Protein AF-A0A9D2DFZ5-F1 (afdb_monomer)

Mean predicted aligned error: 8.71 Å

pLDDT: mean 90.97, std 8.71, range [46.56, 98.25]

Foldseek 3Di:
DDDDPDDPVVVVVVVVCVVVDADADPVSDDAPCRPPAADPPPRAHWDWDDDPPDDLQRTWTFGPQPPVVPGPDDGPIGGSVVVVVVVVCVVVVVVVCCVVPVVVVVVVVVVVVVVVVVVVVVVVVVVVVVVVVVDDDPDD

Secondary structure (DSSP, 8-state):
-PPPSS-HHHHHHHHHHHHT-PPPPTTS---TTTTT-B-TTT-PBEEEE--TTS-GGG-EEEETT--TTSSSS----EETHHHHHHHHHHHHHHHHHHHH-HHHHHHHHHHHHHHHHHHHHHHHHHHHHHHHHHS-----

Radius of gyration: 23.92 Å; Cα contacts (8 Å, |Δi|>4): 110; chains: 1; bounding box: 51×38×72 Å

Solvent-accessible surface area (backbone atoms only — not comparable to full-atom values): 8380 Å² total; per-residue (Å²): 135,84,83,74,95,63,56,68,68,60,50,54,51,50,54,55,52,59,77,67,61,71,79,58,41,99,70,67,54,76,63,97,55,65,92,72,47,59,32,89,90,76,67,41,51,40,41,80,49,69,48,95,90,49,53,78,80,63,20,27,31,28,25,64,47,31,53,85,85,76,34,92,40,66,64,63,73,43,48,50,53,51,62,51,49,53,53,47,51,54,53,52,52,51,53,50,46,43,71,78,36,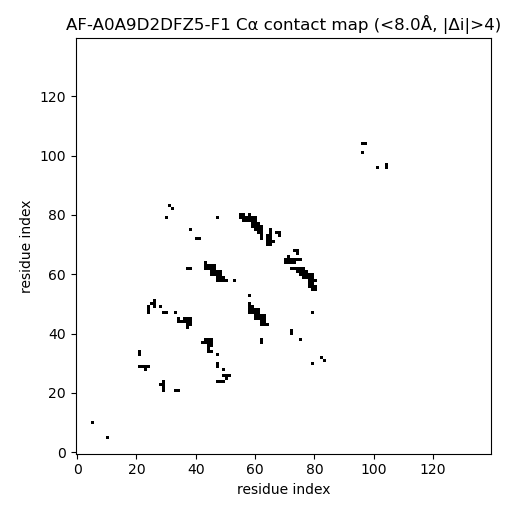46,70,61,47,52,51,53,50,49,53,52,50,50,54,49,52,52,54,51,50,54,52,49,51,53,50,50,54,51,53,62,71,69,53,78,79,80,83,126

Sequence (140 aa):
MQEPIISEEQWLRVQELRKHRRRPTATGRTSLFSGLVYCPDCGAKLHFCAAKSLKRNQEFWRCSNYKDGRGTCQIHYIRDVVPEKIVFEAISGLSEFVKCHETVFLYMLAEKTNAMRQKEHKRLEQTVEQAQRELPKSTG

Structure (mmCIF, N/CA/C/O backbone):
data_AF-A0A9D2DFZ5-F1
#
_entry.id   AF-A0A9D2DFZ5-F1
#
loop_
_atom_site.group_PDB
_atom_site.id
_atom_site.type_symbol
_atom_site.label_atom_id
_atom_site.label_alt_id
_atom_site.label_comp_id
_atom_site.label_asym_id
_atom_site.label_entity_id
_atom_site.label_seq_id
_atom_site.pdbx_PDB_ins_code
_atom_site.Cartn_x
_atom_site.Cartn_y
_atom_site.Cartn_z
_atom_site.occupancy
_atom_site.B_iso_or_equ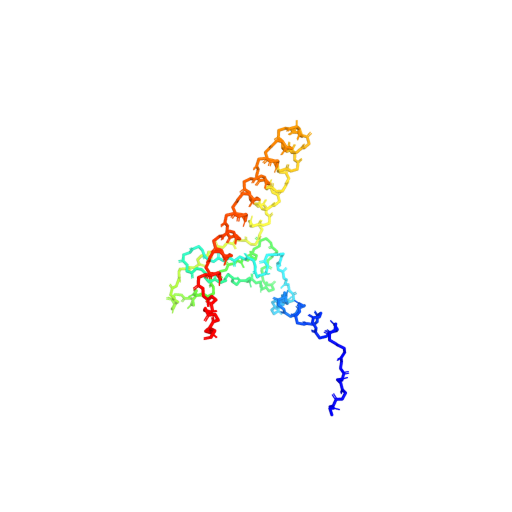iv
_atom_site.auth_seq_id
_atom_site.auth_comp_id
_atom_site.auth_asym_id
_atom_site.auth_atom_id
_atom_site.pdbx_PDB_model_num
ATOM 1 N N . MET A 1 1 ? 23.251 0.479 38.670 1.00 65.62 1 MET A N 1
ATOM 2 C CA . MET A 1 1 ? 22.400 0.597 37.466 1.00 65.62 1 MET A CA 1
ATOM 3 C C . MET A 1 1 ? 23.095 1.546 36.513 1.00 65.62 1 MET A C 1
ATOM 5 O O . MET A 1 1 ? 23.567 2.574 36.976 1.00 65.62 1 MET A O 1
ATOM 9 N N . GLN A 1 2 ? 23.244 1.165 35.245 1.00 80.69 2 GLN A N 1
ATOM 10 C CA . GLN A 1 2 ? 23.879 2.011 34.233 1.00 80.69 2 GLN A CA 1
ATOM 11 C C . GLN A 1 2 ? 22.866 3.042 33.731 1.00 80.69 2 GLN A C 1
ATOM 13 O O . GLN A 1 2 ? 21.734 2.677 33.417 1.00 80.69 2 GLN A O 1
ATOM 18 N N . GLU A 1 3 ? 23.278 4.304 33.648 1.00 86.94 3 GLU A N 1
ATOM 19 C CA . GLU A 1 3 ? 22.440 5.367 33.097 1.00 86.94 3 GLU A CA 1
ATOM 20 C C . GLU A 1 3 ? 22.292 5.191 31.572 1.00 86.94 3 GLU A C 1
ATOM 22 O O . GLU A 1 3 ? 23.290 4.912 30.891 1.00 86.94 3 GLU A O 1
ATOM 27 N N . PRO A 1 4 ? 21.064 5.268 31.024 1.00 88.31 4 PRO A N 1
ATOM 28 C CA . PRO A 1 4 ? 20.827 5.026 29.608 1.00 88.31 4 PRO A CA 1
ATOM 29 C C . PRO A 1 4 ? 21.455 6.120 28.731 1.00 88.31 4 PRO A C 1
ATOM 31 O O . PRO A 1 4 ? 21.345 7.308 29.011 1.00 88.31 4 PRO A O 1
ATOM 34 N N . ILE A 1 5 ? 22.083 5.701 27.626 1.00 94.06 5 ILE A N 1
ATOM 35 C CA . ILE A 1 5 ? 22.773 6.589 26.665 1.00 94.06 5 ILE A CA 1
ATOM 36 C C . ILE A 1 5 ? 21.779 7.474 25.886 1.00 94.06 5 ILE A C 1
ATOM 38 O O . ILE A 1 5 ? 22.128 8.555 25.419 1.00 94.06 5 ILE A O 1
ATOM 42 N N . ILE A 1 6 ? 20.544 7.003 25.720 1.00 95.25 6 ILE A N 1
ATOM 43 C CA . ILE A 1 6 ? 19.458 7.675 24.999 1.00 95.25 6 ILE A CA 1
ATOM 44 C C . ILE A 1 6 ? 18.175 7.575 25.818 1.00 95.25 6 ILE A C 1
ATOM 46 O O . ILE A 1 6 ? 17.983 6.592 26.536 1.00 95.25 6 ILE A O 1
ATOM 50 N N . SER A 1 7 ? 17.282 8.558 25.693 1.00 95.12 7 SER A N 1
ATOM 51 C CA . SER A 1 7 ? 15.997 8.492 26.390 1.00 95.12 7 SER A CA 1
ATOM 52 C C . SER A 1 7 ? 15.114 7.374 25.828 1.00 95.12 7 SER A C 1
ATOM 54 O O . SER A 1 7 ? 15.193 7.018 24.646 1.00 95.12 7 SER A O 1
ATOM 56 N N . GLU A 1 8 ? 14.237 6.830 26.672 1.00 94.00 8 GLU A N 1
ATOM 57 C CA . GLU A 1 8 ? 13.262 5.818 26.254 1.00 94.00 8 GLU A CA 1
ATOM 58 C C . GLU A 1 8 ? 12.355 6.341 25.131 1.00 94.00 8 GLU A C 1
ATOM 60 O O . GLU A 1 8 ? 12.115 5.644 24.147 1.00 94.00 8 GLU A O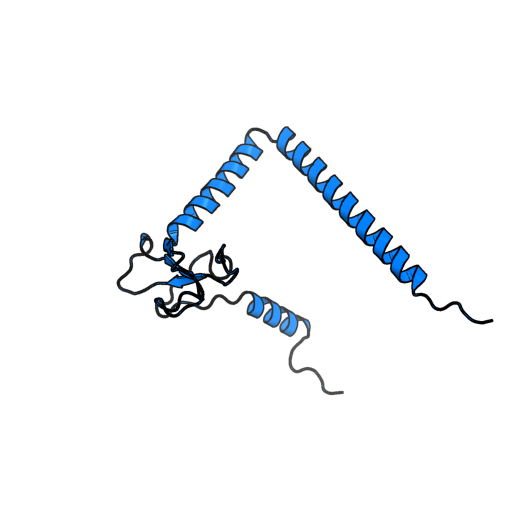 1
ATOM 65 N N . GLU A 1 9 ? 11.933 7.604 25.210 1.00 95.69 9 GLU A N 1
ATOM 66 C CA . GLU A 1 9 ? 11.141 8.261 24.168 1.00 95.69 9 GLU A CA 1
ATOM 67 C C . GLU A 1 9 ? 11.871 8.280 22.815 1.00 95.69 9 GLU A C 1
ATOM 69 O O . GLU A 1 9 ? 11.303 7.890 21.789 1.00 95.69 9 GLU A O 1
ATOM 74 N N . GLN A 1 10 ? 13.150 8.679 22.797 1.00 96.25 10 GLN A N 1
ATOM 75 C CA . GLN A 1 10 ? 13.961 8.682 21.577 1.00 96.25 10 GLN A CA 1
ATOM 76 C C . GLN A 1 10 ? 14.133 7.267 21.020 1.00 96.25 10 GLN A C 1
ATOM 78 O O . GLN A 1 10 ? 14.022 7.062 19.807 1.00 96.25 10 GLN A O 1
ATOM 83 N N . TRP A 1 11 ? 14.367 6.282 21.889 1.00 94.50 11 TRP A N 1
ATOM 84 C CA . TRP A 1 11 ? 14.465 4.882 21.494 1.00 94.50 11 TRP A CA 1
ATOM 85 C C . TRP A 1 11 ? 13.176 4.395 20.833 1.00 94.50 11 TRP A C 1
ATOM 87 O O . TRP A 1 11 ? 13.214 3.920 19.695 1.00 94.50 11 TRP A O 1
ATOM 97 N N . LEU A 1 12 ? 12.031 4.571 21.497 1.00 95.94 12 LEU A N 1
ATOM 98 C CA . LEU A 1 12 ? 10.721 4.171 20.985 1.00 95.94 12 LEU A CA 1
ATOM 99 C C . LEU A 1 12 ? 10.403 4.868 19.660 1.00 95.94 12 LEU A C 1
ATOM 101 O O . LEU A 1 12 ? 9.951 4.218 18.713 1.00 95.94 12 LEU A O 1
ATOM 105 N N . ARG A 1 13 ? 10.726 6.161 19.535 1.00 93.94 13 ARG A N 1
ATOM 106 C CA . ARG A 1 13 ? 10.545 6.906 18.285 1.00 93.94 13 ARG A CA 1
ATOM 107 C C . ARG A 1 13 ? 11.372 6.322 17.141 1.00 93.94 13 ARG A C 1
ATOM 109 O O . ARG A 1 13 ? 10.855 6.169 16.034 1.00 93.94 13 ARG A O 1
ATOM 116 N N . VAL A 1 14 ? 12.634 5.966 17.385 1.00 93.81 14 VAL A N 1
ATOM 117 C CA . VAL A 1 14 ? 13.494 5.323 16.378 1.00 93.81 14 VAL A CA 1
ATOM 118 C C . VAL A 1 14 ? 12.967 3.940 16.000 1.00 93.81 14 VAL A C 1
ATOM 120 O O . VAL A 1 14 ? 12.962 3.609 14.811 1.00 93.81 14 VAL A O 1
ATOM 123 N N . GLN A 1 15 ? 12.505 3.140 16.967 1.00 94.06 15 GLN A N 1
ATOM 124 C CA . GLN A 1 15 ? 11.899 1.837 16.677 1.00 94.06 15 GLN A CA 1
ATOM 125 C C . GLN A 1 15 ? 10.678 1.989 15.767 1.00 94.06 15 GLN A C 1
ATOM 127 O O . GLN A 1 15 ? 10.557 1.271 14.774 1.00 94.06 15 GLN A O 1
ATOM 132 N N . GLU A 1 16 ? 9.823 2.973 16.041 1.00 90.69 16 GLU A N 1
ATOM 133 C CA . GLU A 1 16 ? 8.646 3.251 15.222 1.00 90.69 16 GLU A CA 1
ATOM 134 C C . GLU A 1 16 ? 9.019 3.676 13.794 1.00 90.69 16 GLU A C 1
ATOM 136 O O . GLU A 1 16 ? 8.534 3.109 12.815 1.00 90.69 16 GLU A O 1
ATOM 141 N N . LEU A 1 17 ? 9.980 4.593 13.645 1.00 88.12 17 LEU A N 1
ATOM 142 C CA . LEU A 1 17 ? 10.482 5.004 12.329 1.00 88.12 17 LEU A CA 1
ATOM 143 C C . LEU A 1 17 ? 11.095 3.834 11.543 1.00 88.12 17 LEU A C 1
ATOM 145 O O . LEU A 1 17 ? 10.955 3.760 10.319 1.00 88.12 17 LEU A O 1
ATOM 149 N N . ARG A 1 18 ? 11.759 2.895 12.227 1.00 85.31 18 ARG A N 1
ATOM 150 C CA . ARG A 1 18 ? 12.354 1.706 11.599 1.00 85.31 18 ARG A CA 1
ATOM 151 C C . ARG A 1 18 ? 11.303 0.734 11.068 1.00 85.31 18 ARG A C 1
ATOM 153 O O . ARG A 1 18 ? 11.526 0.186 9.988 1.00 85.31 18 ARG A O 1
ATOM 160 N N . LYS A 1 19 ? 10.161 0.564 11.749 1.00 82.69 19 LYS A N 1
ATOM 161 C CA . LYS A 1 19 ? 9.046 -0.280 11.265 1.00 82.69 19 LYS A CA 1
ATOM 162 C C . LYS A 1 19 ? 8.506 0.193 9.914 1.00 82.69 19 LYS A C 1
ATOM 164 O O . LYS A 1 19 ? 8.139 -0.626 9.074 1.00 82.69 19 LYS A O 1
ATOM 169 N N . HIS A 1 20 ? 8.510 1.505 9.686 1.00 76.25 20 HIS A N 1
ATOM 170 C CA . HIS A 1 20 ? 7.964 2.130 8.479 1.00 76.25 20 HIS A CA 1
ATOM 171 C C . HIS A 1 20 ? 9.028 2.548 7.453 1.00 76.25 20 HIS A C 1
ATOM 173 O O . HIS A 1 20 ? 8.714 3.227 6.471 1.00 76.25 20 HIS A O 1
ATOM 179 N N . ARG A 1 21 ? 10.292 2.139 7.633 1.00 73.69 21 ARG A N 1
ATOM 180 C CA . ARG A 1 21 ? 11.386 2.537 6.740 1.00 73.69 21 ARG A CA 1
ATOM 181 C C . ARG A 1 21 ? 11.177 1.984 5.327 1.00 73.69 21 ARG A C 1
ATOM 183 O O . ARG A 1 21 ? 11.329 0.790 5.071 1.00 73.69 21 ARG A O 1
ATOM 190 N N . ARG A 1 22 ? 10.923 2.879 4.371 1.00 75.44 22 ARG A N 1
ATOM 191 C CA . ARG A 1 22 ? 10.873 2.554 2.938 1.00 75.44 22 ARG A CA 1
ATOM 192 C C . ARG A 1 22 ? 12.290 2.552 2.369 1.00 75.44 22 ARG A C 1
ATOM 194 O O . ARG A 1 22 ? 12.981 3.566 2.418 1.00 75.44 22 ARG A O 1
ATOM 201 N N . ARG A 1 23 ? 12.744 1.415 1.834 1.00 70.25 23 ARG A N 1
ATOM 202 C CA . ARG A 1 23 ? 14.043 1.331 1.152 1.00 70.25 23 ARG A CA 1
ATOM 203 C C . ARG A 1 23 ? 13.907 1.932 -0.256 1.00 70.25 23 ARG A C 1
ATOM 205 O O . ARG A 1 23 ? 13.084 1.424 -1.020 1.00 70.25 23 ARG A O 1
ATOM 212 N N . PRO A 1 24 ? 14.682 2.970 -0.618 1.00 75.25 24 PRO A N 1
ATOM 213 C CA . PRO A 1 24 ? 14.710 3.449 -1.992 1.00 75.25 24 PRO A CA 1
ATOM 214 C C . PRO A 1 24 ? 15.265 2.369 -2.920 1.00 75.25 24 PRO A C 1
ATOM 216 O O . PRO A 1 24 ? 16.108 1.556 -2.527 1.00 75.25 24 PRO A O 1
ATOM 219 N N . THR A 1 25 ? 14.781 2.351 -4.161 1.00 81.94 25 THR A N 1
ATOM 220 C CA . THR A 1 25 ? 15.375 1.504 -5.203 1.00 81.94 25 THR A CA 1
ATOM 221 C C . THR A 1 25 ? 16.799 1.970 -5.512 1.00 81.94 25 THR A C 1
ATOM 223 O O . THR A 1 25 ? 17.188 3.081 -5.156 1.00 81.94 25 THR A O 1
ATOM 226 N N . ALA A 1 26 ? 17.576 1.166 -6.245 1.00 81.75 26 ALA A N 1
ATOM 227 C CA . ALA A 1 26 ? 18.906 1.569 -6.720 1.00 81.75 26 ALA A CA 1
ATOM 228 C C . ALA A 1 26 ? 18.887 2.873 -7.547 1.00 81.75 26 ALA A C 1
ATOM 230 O 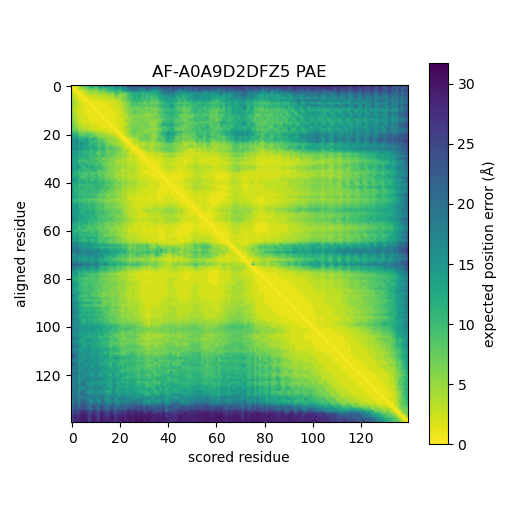O . ALA A 1 26 ? 19.904 3.541 -7.686 1.00 81.75 26 ALA A O 1
ATOM 231 N N . THR A 1 27 ? 17.722 3.253 -8.081 1.00 86.94 27 THR A N 1
ATOM 232 C CA . THR A 1 27 ? 17.529 4.514 -8.809 1.00 86.94 27 THR A CA 1
ATOM 233 C C . THR A 1 27 ? 17.142 5.698 -7.920 1.00 86.94 27 THR A C 1
ATOM 235 O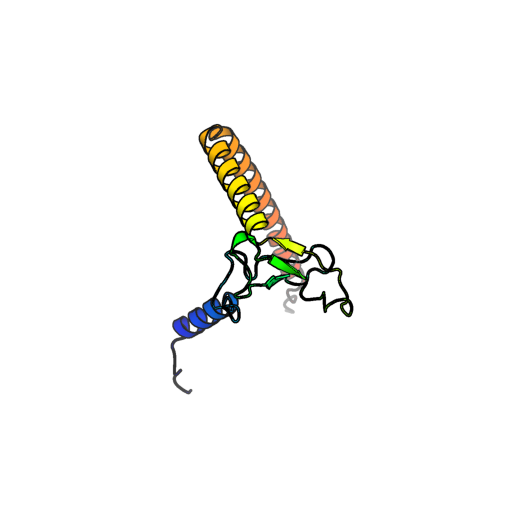 O . THR A 1 27 ? 16.840 6.762 -8.443 1.00 86.94 27 THR A O 1
ATOM 238 N N . GLY A 1 28 ? 17.080 5.522 -6.598 1.00 88.56 28 GLY A N 1
ATOM 239 C CA . GLY A 1 28 ? 16.606 6.531 -5.643 1.00 88.56 28 GLY A CA 1
ATOM 240 C C . GLY A 1 28 ? 15.081 6.680 -5.591 1.00 88.56 28 GLY A C 1
ATOM 241 O O . GLY A 1 28 ? 14.550 7.221 -4.628 1.00 88.56 28 GLY A O 1
ATOM 242 N N . ARG A 1 29 ? 14.359 6.151 -6.584 1.00 89.31 29 ARG A N 1
ATOM 243 C CA . ARG A 1 29 ? 12.898 6.245 -6.670 1.00 89.31 29 ARG A CA 1
ATOM 244 C C . ARG A 1 29 ? 12.195 5.328 -5.678 1.00 89.31 29 ARG A C 1
ATOM 246 O O . ARG A 1 29 ? 12.661 4.215 -5.400 1.00 89.31 29 ARG A O 1
ATOM 253 N N . THR A 1 30 ? 11.046 5.793 -5.205 1.00 90.00 30 THR A N 1
ATOM 254 C CA . THR A 1 30 ? 10.129 5.110 -4.290 1.00 90.00 30 THR A CA 1
ATOM 255 C C . THR A 1 30 ? 8.696 5.298 -4.773 1.00 90.00 30 THR A C 1
ATOM 257 O O . THR A 1 30 ? 8.365 6.326 -5.356 1.00 90.00 30 THR A O 1
ATOM 260 N N . SER A 1 31 ? 7.841 4.310 -4.511 1.00 91.75 31 SER A N 1
ATOM 261 C CA . SER A 1 31 ? 6.398 4.449 -4.701 1.00 91.75 31 SER A CA 1
ATOM 262 C C . SER A 1 31 ? 5.703 4.830 -3.390 1.00 91.75 31 SER A C 1
ATOM 264 O O . SER A 1 31 ? 6.171 4.490 -2.293 1.00 91.75 31 SER A O 1
ATOM 266 N N . LEU A 1 32 ? 4.547 5.491 -3.507 1.00 91.75 32 LEU A N 1
ATOM 267 C CA . LEU A 1 32 ? 3.621 5.767 -2.405 1.00 91.75 32 LEU A CA 1
ATOM 268 C C . LEU A 1 32 ? 3.166 4.484 -1.696 1.00 91.75 32 LEU A C 1
ATOM 270 O O . LEU A 1 32 ? 2.941 4.506 -0.483 1.00 91.75 32 LEU A O 1
ATOM 274 N N . PHE A 1 33 ? 3.113 3.368 -2.430 1.00 92.38 33 PHE A N 1
ATOM 275 C CA . PHE A 1 33 ? 2.623 2.077 -1.945 1.00 92.38 33 PHE A CA 1
ATOM 276 C C . PHE A 1 33 ? 3.731 1.120 -1.483 1.00 92.38 33 PHE A C 1
ATOM 278 O O . PHE A 1 33 ? 3.470 -0.044 -1.171 1.00 92.38 33 PHE A O 1
ATOM 285 N N . SER A 1 34 ? 4.980 1.589 -1.383 1.00 88.94 34 SER A N 1
ATOM 286 C CA . SER A 1 34 ? 6.091 0.793 -0.844 1.00 88.94 34 SER A CA 1
ATOM 287 C C . SER A 1 34 ? 5.785 0.251 0.550 1.00 88.94 34 SER A C 1
ATOM 289 O O . SER A 1 34 ? 5.644 1.008 1.510 1.00 88.94 34 SER A O 1
ATOM 291 N N . GLY A 1 35 ? 5.736 -1.083 0.649 1.00 85.94 35 GLY A N 1
ATOM 292 C CA . GLY A 1 35 ? 5.434 -1.819 1.879 1.00 85.94 35 GLY A CA 1
ATOM 293 C C . GLY A 1 35 ? 3.946 -2.078 2.134 1.00 85.94 35 GLY A C 1
ATOM 294 O O . GLY A 1 35 ? 3.627 -2.707 3.139 1.00 85.94 35 GLY A O 1
ATOM 295 N N . LEU A 1 36 ? 3.062 -1.624 1.241 1.00 90.75 36 LEU A N 1
ATOM 296 C CA . LEU A 1 36 ? 1.607 -1.731 1.384 1.00 90.75 36 LEU A CA 1
ATOM 297 C C . LEU A 1 36 ? 0.966 -2.702 0.385 1.00 90.75 36 LEU A C 1
ATOM 299 O O . LEU A 1 36 ? -0.167 -3.114 0.600 1.00 90.75 36 LEU A O 1
ATOM 303 N N . VAL A 1 37 ? 1.671 -3.077 -0.687 1.00 92.38 37 VAL A N 1
ATOM 304 C CA . VAL A 1 37 ? 1.137 -3.981 -1.716 1.00 92.38 37 VAL A CA 1
ATOM 305 C C . VAL A 1 37 ? 1.581 -5.421 -1.467 1.00 92.38 37 VAL A C 1
ATOM 307 O O . VAL A 1 37 ? 2.773 -5.701 -1.295 1.00 92.38 37 VAL A O 1
ATOM 310 N N . TYR A 1 38 ? 0.614 -6.336 -1.493 1.00 93.56 38 TYR A N 1
ATOM 311 C CA . TYR A 1 38 ? 0.798 -7.762 -1.239 1.00 93.56 38 TYR A CA 1
ATOM 312 C C . TYR A 1 38 ? 0.249 -8.593 -2.395 1.00 93.56 38 TYR A C 1
ATOM 314 O O . TYR A 1 38 ? -0.673 -8.188 -3.098 1.00 93.56 38 TYR A O 1
ATOM 322 N N . CYS A 1 39 ? 0.856 -9.756 -2.600 1.00 93.88 39 CYS A N 1
ATOM 323 C CA . CYS A 1 39 ? 0.411 -10.742 -3.565 1.00 93.88 39 CYS A CA 1
ATOM 324 C C . CYS A 1 39 ? -0.885 -11.400 -3.067 1.00 93.88 39 CYS A C 1
ATOM 326 O O . CYS A 1 39 ? -0.880 -11.899 -1.939 1.00 93.88 39 CYS A O 1
ATOM 328 N N . PRO A 1 40 ? -1.955 -11.441 -3.880 1.00 93.00 40 PRO A N 1
ATOM 329 C CA . PRO A 1 40 ? -3.218 -12.056 -3.474 1.00 93.00 40 PRO A CA 1
ATOM 330 C C . PRO A 1 40 ? -3.090 -13.571 -3.272 1.00 93.00 40 PRO A C 1
ATOM 332 O O . PRO A 1 40 ? -3.734 -14.121 -2.387 1.00 93.00 40 PRO A O 1
ATOM 335 N N . ASP A 1 41 ? -2.210 -14.226 -4.032 1.00 93.50 41 ASP A N 1
ATOM 336 C CA . ASP A 1 41 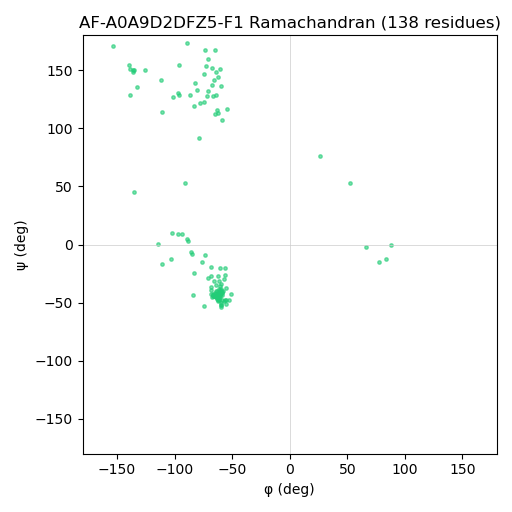? -2.117 -15.688 -4.041 1.00 93.50 41 ASP A CA 1
ATOM 337 C C . ASP A 1 41 ? -1.257 -16.243 -2.903 1.00 93.50 41 ASP A C 1
ATOM 339 O O . ASP A 1 41 ? -1.605 -17.235 -2.274 1.00 93.50 41 ASP A O 1
ATOM 343 N N . CYS A 1 42 ? -0.099 -15.626 -2.643 1.00 93.00 42 CYS A N 1
ATOM 344 C CA . CYS A 1 42 ? 0.871 -16.151 -1.672 1.00 93.00 42 CYS A CA 1
ATOM 345 C C . CYS A 1 42 ? 1.076 -15.260 -0.442 1.00 93.00 42 CYS A C 1
ATOM 347 O O . CYS A 1 42 ? 1.928 -15.566 0.390 1.00 93.00 42 CYS A O 1
ATOM 349 N N . GLY A 1 43 ? 0.379 -14.123 -0.349 1.00 93.31 43 GLY A N 1
ATOM 350 C CA . GLY A 1 43 ? 0.488 -13.179 0.770 1.00 93.31 43 GLY A CA 1
ATOM 351 C C . GLY A 1 43 ? 1.842 -12.470 0.900 1.00 93.31 43 GLY A C 1
ATOM 352 O O . GLY A 1 43 ? 2.020 -11.626 1.777 1.00 93.31 43 GLY A O 1
ATOM 353 N N . ALA A 1 44 ? 2.817 -12.776 0.042 1.00 92.44 44 ALA A N 1
ATOM 354 C CA . ALA A 1 44 ? 4.126 -12.140 0.073 1.00 92.44 44 ALA A CA 1
ATOM 355 C C . ALA A 1 44 ? 4.064 -10.690 -0.432 1.00 92.44 44 ALA A C 1
ATOM 357 O O . ALA A 1 44 ? 3.219 -10.334 -1.253 1.00 92.44 44 ALA A O 1
ATOM 358 N N . LYS A 1 45 ? 4.992 -9.843 0.022 1.00 91.44 45 LYS A N 1
ATOM 359 C CA . LYS A 1 45 ? 5.082 -8.445 -0.432 1.00 91.44 45 LYS A CA 1
ATOM 360 C C . LYS A 1 45 ? 5.382 -8.373 -1.931 1.00 91.44 45 LYS A C 1
ATOM 362 O O . LYS A 1 45 ? 6.167 -9.162 -2.456 1.00 91.44 45 LYS A O 1
ATOM 367 N N . LEU A 1 46 ? 4.820 -7.383 -2.620 1.00 92.56 46 LEU A N 1
ATOM 368 C CA . LEU A 1 46 ? 5.275 -7.058 -3.970 1.00 92.56 46 LEU A CA 1
ATOM 369 C C . LEU A 1 46 ? 6.520 -6.159 -3.906 1.00 92.56 46 LEU A C 1
ATOM 371 O O . LEU A 1 46 ? 6.609 -5.232 -3.098 1.00 92.56 46 LEU A O 1
ATOM 375 N N . HIS A 1 47 ? 7.493 -6.423 -4.773 1.00 91.31 47 HIS A N 1
ATOM 376 C CA . HIS A 1 47 ? 8.657 -5.571 -4.977 1.00 91.31 47 HIS A CA 1
ATOM 377 C C . HIS A 1 47 ? 8.360 -4.489 -6.007 1.00 91.31 47 HIS A C 1
ATOM 379 O O . HIS A 1 47 ? 7.938 -4.792 -7.121 1.00 91.31 47 HIS A O 1
ATOM 385 N N . PHE A 1 48 ? 8.652 -3.241 -5.641 1.00 93.56 48 PHE A N 1
ATOM 386 C CA . PHE A 1 48 ? 8.654 -2.115 -6.564 1.00 93.56 48 PHE A CA 1
ATOM 387 C C . PHE A 1 48 ? 9.892 -2.174 -7.465 1.00 93.56 48 PHE A C 1
ATOM 389 O O . PHE A 1 48 ? 11.029 -2.184 -6.982 1.00 93.56 48 PHE A O 1
ATOM 396 N N . CYS A 1 49 ? 9.672 -2.200 -8.773 1.00 92.25 49 CYS A N 1
ATOM 397 C CA . CYS A 1 49 ? 10.701 -2.277 -9.795 1.00 92.25 49 CYS A CA 1
ATOM 398 C C . CYS A 1 49 ? 10.772 -0.959 -10.571 1.00 92.25 49 CYS A C 1
ATOM 400 O O . CYS A 1 49 ? 9.868 -0.607 -11.330 1.00 92.25 49 CYS A O 1
ATOM 402 N N . ALA A 1 50 ? 11.899 -0.267 -10.410 1.00 93.38 50 ALA A N 1
ATOM 403 C CA . ALA A 1 50 ? 12.238 0.948 -11.134 1.00 93.38 50 ALA A CA 1
ATOM 404 C C . ALA A 1 50 ? 13.673 0.844 -11.673 1.00 93.38 50 ALA A C 1
ATOM 406 O O . ALA A 1 50 ? 14.586 0.428 -10.960 1.00 93.38 50 ALA A O 1
ATOM 407 N N . ALA A 1 51 ? 13.880 1.237 -12.929 1.00 92.38 51 ALA A N 1
ATOM 408 C CA . ALA A 1 51 ? 15.182 1.233 -13.606 1.00 92.38 51 ALA A CA 1
ATOM 409 C C . ALA A 1 51 ? 15.340 2.507 -14.439 1.00 92.38 51 ALA A C 1
ATOM 411 O O . ALA A 1 51 ? 14.332 3.069 -14.860 1.00 92.38 51 ALA A O 1
ATOM 412 N N . LYS A 1 52 ? 16.563 3.013 -14.651 1.00 92.12 52 LYS A N 1
ATOM 413 C CA . LYS A 1 52 ? 16.784 4.291 -15.370 1.00 92.12 52 LYS A CA 1
ATOM 414 C C . LYS A 1 52 ? 16.154 4.306 -16.776 1.00 92.12 52 LYS A C 1
ATOM 416 O O . LYS A 1 52 ? 15.788 5.365 -17.261 1.00 92.12 52 LYS A O 1
ATOM 421 N N . SER A 1 53 ? 15.991 3.132 -17.387 1.00 94.31 53 SER A N 1
ATOM 422 C CA . SER A 1 53 ? 15.312 2.919 -18.670 1.00 94.31 53 SER A CA 1
ATOM 423 C C . SER A 1 53 ? 13.778 2.974 -18.605 1.00 94.31 53 SER A C 1
ATOM 425 O O . SER A 1 53 ? 13.134 3.072 -19.644 1.00 94.31 53 SER A O 1
ATOM 427 N N . LEU A 1 54 ? 13.182 2.897 -17.412 1.00 94.31 54 LEU A N 1
ATOM 428 C CA . LEU A 1 54 ? 11.736 2.943 -17.201 1.00 94.31 54 LEU A CA 1
ATOM 429 C C . LEU A 1 54 ? 11.291 4.360 -16.842 1.00 94.31 54 LEU A C 1
ATOM 431 O O . LEU A 1 54 ? 11.789 4.951 -15.877 1.00 94.31 54 LEU A O 1
ATOM 435 N N . LYS A 1 55 ? 10.289 4.857 -17.570 1.00 93.88 55 LYS A N 1
ATOM 436 C CA . LYS A 1 55 ? 9.529 6.061 -17.209 1.00 93.88 55 LYS A CA 1
ATOM 437 C C . LYS A 1 55 ? 8.636 5.783 -15.994 1.00 93.88 55 LYS A C 1
ATOM 439 O O . LYS A 1 55 ? 8.285 4.633 -15.740 1.00 93.88 55 LYS A O 1
ATOM 444 N N . ARG A 1 56 ? 8.207 6.832 -15.279 1.00 89.12 56 ARG A N 1
ATOM 445 C CA . ARG A 1 56 ? 7.329 6.724 -14.091 1.00 89.12 56 ARG A CA 1
ATOM 446 C C . ARG A 1 56 ? 6.084 5.865 -14.354 1.00 89.12 56 ARG A C 1
ATOM 448 O O . ARG A 1 56 ? 5.757 4.992 -13.564 1.00 89.12 56 ARG A O 1
ATOM 455 N N . ASN A 1 57 ? 5.441 6.036 -15.509 1.00 93.31 57 ASN A N 1
ATOM 456 C CA . ASN A 1 57 ? 4.263 5.253 -15.901 1.00 93.31 57 ASN A CA 1
ATOM 457 C C . ASN A 1 57 ? 4.558 3.796 -16.308 1.00 93.31 57 ASN A C 1
ATOM 459 O O . ASN A 1 57 ? 3.631 3.015 -16.517 1.00 93.31 57 ASN A O 1
ATOM 463 N N . GLN A 1 58 ? 5.830 3.426 -16.449 1.00 95.62 58 GLN A N 1
ATOM 464 C CA . GLN A 1 58 ? 6.272 2.078 -16.803 1.00 95.62 58 GLN A CA 1
ATOM 465 C C . GLN A 1 58 ? 6.804 1.295 -15.601 1.00 95.62 58 GLN A C 1
ATOM 467 O O . GLN A 1 58 ? 6.978 0.082 -15.713 1.00 95.62 58 GLN A O 1
ATOM 472 N N . GLU A 1 59 ? 7.058 1.951 -14.472 1.00 95.38 59 GLU A N 1
ATOM 473 C CA . GLU A 1 59 ? 7.412 1.285 -13.221 1.00 95.38 59 GLU A CA 1
ATOM 474 C C . GLU A 1 59 ? 6.291 0.350 -12.775 1.00 95.38 59 GLU A C 1
ATOM 476 O O . GLU A 1 59 ? 5.117 0.535 -13.112 1.00 95.38 59 GLU A O 1
ATOM 481 N N . PHE A 1 60 ? 6.661 -0.705 -12.061 1.00 95.25 60 PHE A N 1
ATOM 482 C CA . PHE A 1 60 ? 5.737 -1.792 -11.782 1.00 95.25 60 PHE A CA 1
ATOM 483 C C . PHE A 1 60 ? 6.082 -2.531 -10.498 1.00 95.25 60 PHE A C 1
ATOM 485 O O . PHE A 1 60 ? 7.141 -2.357 -9.901 1.00 95.25 60 PHE A O 1
ATOM 492 N N . TRP A 1 61 ? 5.159 -3.391 -10.112 1.00 94.56 61 TRP A N 1
ATOM 493 C CA . TRP A 1 61 ? 5.217 -4.299 -8.993 1.00 94.56 61 TRP A CA 1
ATOM 494 C C . TRP A 1 61 ? 5.300 -5.724 -9.510 1.00 94.56 61 TRP A C 1
ATOM 496 O O . TRP A 1 61 ? 4.633 -6.069 -10.487 1.00 94.56 61 TRP A O 1
ATOM 506 N N . ARG A 1 62 ? 6.100 -6.547 -8.837 1.00 93.56 62 ARG A N 1
ATOM 507 C CA . ARG A 1 62 ? 6.137 -7.999 -9.047 1.00 93.56 62 ARG A CA 1
ATOM 508 C C . ARG A 1 62 ? 6.181 -8.723 -7.714 1.00 93.56 62 ARG A C 1
ATOM 510 O O . ARG A 1 62 ? 6.744 -8.196 -6.755 1.00 93.56 62 ARG A O 1
ATOM 517 N N . CYS A 1 63 ? 5.635 -9.931 -7.638 1.00 94.19 63 CYS A N 1
ATOM 518 C CA . CYS A 1 63 ? 5.697 -10.715 -6.405 1.00 94.19 63 CYS A CA 1
ATOM 519 C C . CYS A 1 63 ? 7.148 -10.982 -5.975 1.00 94.19 63 CYS A C 1
ATOM 521 O O . CYS A 1 63 ? 7.981 -11.352 -6.800 1.00 94.19 63 CYS A O 1
ATOM 523 N N . SER A 1 64 ? 7.459 -10.846 -4.681 1.00 91.06 64 SER A N 1
ATOM 524 C CA . SER A 1 64 ? 8.787 -11.195 -4.156 1.00 91.06 64 SER A CA 1
ATOM 525 C C . SER A 1 64 ? 9.139 -12.668 -4.318 1.00 91.06 64 SER A C 1
ATOM 527 O O . SER A 1 64 ? 10.311 -13.024 -4.426 1.00 91.06 64 SER A O 1
ATOM 529 N N . ASN A 1 65 ? 8.121 -13.526 -4.355 1.00 93.56 65 ASN A N 1
ATOM 530 C CA . ASN A 1 65 ? 8.293 -14.957 -4.551 1.00 93.56 65 ASN A CA 1
ATOM 531 C C . ASN A 1 65 ? 8.390 -15.340 -6.028 1.00 93.56 65 ASN A C 1
ATOM 533 O O . ASN A 1 65 ? 8.737 -16.482 -6.310 1.00 93.56 65 ASN A O 1
ATOM 537 N N . TYR A 1 66 ? 8.151 -14.415 -6.965 1.00 90.25 66 TYR A N 1
ATOM 538 C CA . TYR A 1 66 ? 8.418 -14.625 -8.384 1.00 90.25 66 TYR A CA 1
ATOM 539 C C . TYR A 1 66 ? 9.919 -14.435 -8.659 1.00 90.25 66 TYR A C 1
ATOM 541 O O . TYR A 1 66 ? 10.405 -13.329 -8.897 1.00 90.25 66 TYR A O 1
ATOM 549 N N . LYS A 1 67 ? 10.680 -15.533 -8.585 1.00 87.44 67 LYS A N 1
ATOM 550 C CA . LYS A 1 67 ? 12.131 -15.575 -8.847 1.00 87.44 67 LYS A CA 1
ATOM 551 C C . LYS A 1 67 ? 12.434 -15.894 -10.316 1.00 87.44 67 LYS A C 1
ATOM 553 O O . LYS A 1 67 ? 13.149 -16.854 -10.604 1.00 87.44 67 LYS A O 1
ATOM 558 N N . ASP A 1 68 ? 11.836 -15.123 -11.225 1.00 84.69 68 ASP A N 1
ATOM 559 C CA . ASP A 1 68 ? 11.978 -15.275 -12.683 1.00 84.69 68 ASP A CA 1
ATOM 560 C C . ASP A 1 68 ? 11.682 -16.719 -13.142 1.00 84.69 68 ASP A C 1
ATOM 562 O O . ASP A 1 68 ? 12.509 -17.391 -13.750 1.00 84.69 68 ASP A O 1
ATOM 566 N N . GLY A 1 69 ? 10.516 -17.237 -12.740 1.00 82.50 69 GLY A N 1
ATOM 567 C CA . GLY A 1 69 ? 10.067 -18.601 -13.056 1.00 82.50 69 GLY A CA 1
ATOM 568 C C . GLY A 1 69 ? 10.599 -19.707 -12.135 1.00 82.50 69 GLY A C 1
ATOM 569 O O . GLY A 1 69 ? 10.043 -20.796 -12.121 1.00 82.50 69 GLY A O 1
ATOM 570 N N . ARG A 1 70 ? 11.608 -19.436 -11.296 1.00 88.19 70 ARG A N 1
ATOM 571 C CA . ARG A 1 70 ? 12.125 -20.388 -10.280 1.00 88.19 70 ARG A CA 1
ATOM 572 C C . ARG A 1 70 ? 11.483 -20.215 -8.900 1.00 88.19 70 ARG A C 1
ATOM 574 O O . ARG A 1 70 ? 11.986 -20.700 -7.890 1.00 88.19 70 ARG A O 1
ATOM 581 N N . GLY A 1 71 ? 10.446 -19.391 -8.848 1.00 88.94 71 GLY A N 1
ATOM 582 C CA . GLY A 1 71 ? 9.756 -18.996 -7.635 1.00 88.94 71 GLY A CA 1
ATOM 583 C C . GLY A 1 71 ? 8.614 -19.929 -7.259 1.00 88.94 71 GLY A C 1
ATOM 584 O O . GLY A 1 71 ? 8.219 -20.782 -8.041 1.00 88.94 71 GLY A O 1
ATOM 585 N N . THR A 1 72 ? 8.030 -19.710 -6.083 1.00 92.88 72 THR A N 1
ATOM 586 C CA . THR A 1 72 ? 6.802 -20.400 -5.645 1.00 92.88 72 THR A CA 1
ATOM 587 C C . THR A 1 72 ? 5.528 -19.660 -6.056 1.00 92.88 72 THR A C 1
ATOM 589 O O . THR A 1 72 ? 4.433 -20.035 -5.652 1.00 92.88 72 THR A O 1
ATOM 592 N N . CYS A 1 73 ? 5.655 -18.574 -6.821 1.00 94.00 73 CYS A N 1
ATOM 593 C CA . CYS A 1 73 ? 4.538 -17.732 -7.225 1.00 94.00 73 CYS A CA 1
ATOM 594 C C . CYS A 1 73 ? 4.686 -17.282 -8.683 1.00 94.00 73 CYS A C 1
ATOM 596 O O . CYS A 1 73 ? 5.804 -17.181 -9.198 1.00 94.00 73 CYS A O 1
ATOM 598 N N . GLN A 1 74 ? 3.554 -16.978 -9.319 1.00 88.69 74 GLN A N 1
ATOM 599 C CA . GLN A 1 74 ? 3.483 -16.397 -10.659 1.00 88.69 74 GLN A CA 1
ATOM 600 C C . GLN A 1 74 ? 3.895 -14.915 -10.657 1.00 88.69 74 GLN A C 1
ATOM 602 O O . GLN A 1 74 ? 4.019 -14.286 -9.602 1.00 88.69 74 GLN A O 1
ATOM 607 N N . ILE A 1 75 ? 4.113 -14.347 -11.848 1.00 82.00 75 ILE A N 1
ATOM 608 C CA . ILE A 1 75 ? 4.720 -13.015 -12.020 1.00 82.00 75 ILE A CA 1
ATOM 609 C C . ILE A 1 75 ? 3.948 -11.852 -11.383 1.00 82.00 75 ILE A C 1
ATOM 611 O O . ILE A 1 75 ? 4.584 -10.841 -11.096 1.00 82.00 75 ILE A O 1
ATOM 615 N N . HIS A 1 76 ? 2.645 -12.0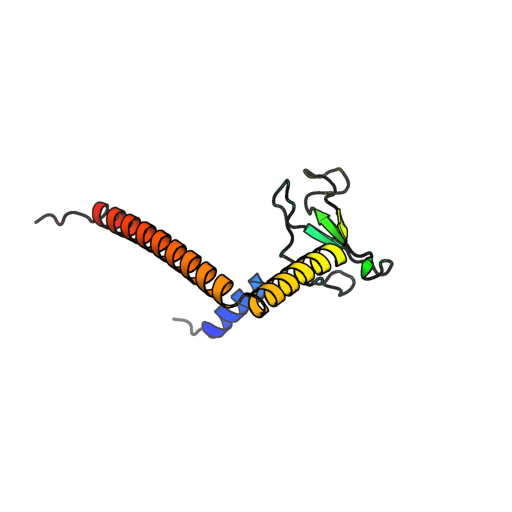00 -11.098 1.00 84.25 76 HIS A N 1
ATOM 616 C CA . HIS A 1 76 ? 1.762 -11.001 -10.462 1.00 84.25 76 HIS A CA 1
ATOM 617 C C . HIS A 1 76 ? 2.213 -9.558 -10.686 1.00 84.25 76 HIS A C 1
ATOM 619 O O . HIS A 1 76 ? 2.827 -8.924 -9.823 1.00 84.25 76 HIS A O 1
ATOM 625 N N . TYR A 1 77 ? 1.949 -9.094 -11.902 1.00 89.50 77 TYR A N 1
ATOM 626 C CA . TYR A 1 77 ? 2.492 -7.866 -12.452 1.00 89.50 77 TYR A CA 1
ATOM 627 C C . TYR A 1 77 ? 1.462 -6.739 -12.398 1.00 89.50 77 TYR A C 1
ATOM 629 O O . TYR A 1 77 ? 0.361 -6.884 -12.924 1.00 89.50 77 TYR A O 1
ATOM 637 N N . ILE A 1 78 ? 1.829 -5.597 -11.816 1.00 93.88 78 ILE A N 1
ATOM 638 C CA . ILE A 1 78 ? 0.944 -4.425 -11.724 1.00 93.88 78 ILE A CA 1
ATOM 639 C C . ILE A 1 78 ? 1.760 -3.161 -11.999 1.00 93.88 78 ILE A C 1
ATOM 641 O O . ILE A 1 78 ? 2.792 -2.956 -11.373 1.00 93.88 78 ILE A O 1
ATOM 645 N N . ARG A 1 79 ? 1.325 -2.280 -12.907 1.00 96.00 79 ARG A N 1
ATOM 646 C CA . ARG A 1 79 ? 1.976 -0.965 -13.101 1.00 96.00 79 ARG A CA 1
ATOM 647 C C . ARG A 1 79 ? 1.801 -0.099 -11.851 1.00 96.00 79 ARG A C 1
ATOM 649 O O . ARG A 1 79 ? 0.717 -0.091 -11.285 1.00 96.00 79 ARG A O 1
ATOM 656 N N . ASP A 1 80 ? 2.810 0.676 -11.457 1.00 95.75 80 ASP A N 1
ATOM 657 C CA . ASP A 1 80 ? 2.753 1.512 -10.240 1.00 95.75 80 ASP A CA 1
ATOM 658 C C . ASP A 1 80 ? 1.637 2.566 -10.285 1.00 95.75 80 ASP A C 1
ATOM 660 O O . ASP A 1 80 ? 1.010 2.863 -9.273 1.00 95.75 80 ASP A O 1
ATOM 664 N N . VAL A 1 81 ? 1.321 3.055 -11.485 1.00 96.56 81 VAL A N 1
ATOM 665 C CA . VAL A 1 81 ? 0.234 4.019 -11.711 1.00 96.56 81 VAL A CA 1
ATOM 666 C C . VAL A 1 81 ? -1.163 3.438 -11.485 1.00 96.56 81 VAL A C 1
ATOM 668 O O . VAL A 1 81 ? -2.114 4.192 -11.307 1.00 96.56 81 VAL A O 1
ATOM 671 N N . VAL A 1 82 ? -1.320 2.110 -11.505 1.00 95.94 82 VAL A N 1
ATOM 672 C CA . VAL A 1 82 ? -2.637 1.472 -11.363 1.00 95.94 82 VAL A CA 1
ATOM 673 C C . VAL A 1 82 ? -3.129 1.536 -9.912 1.00 95.94 82 VAL A C 1
ATOM 675 O O . VAL A 1 82 ? -4.218 2.068 -9.709 1.00 95.94 82 VAL A O 1
ATOM 678 N N . PRO A 1 83 ? -2.360 1.098 -8.891 1.00 94.69 83 PRO A N 1
ATOM 679 C CA . PRO A 1 83 ? -2.726 1.318 -7.493 1.00 94.69 83 PRO A CA 1
ATOM 680 C C . PRO A 1 83 ? -2.954 2.795 -7.164 1.00 94.69 83 PRO A C 1
ATOM 682 O O . PRO A 1 83 ? -3.881 3.110 -6.426 1.00 94.69 83 PRO A O 1
ATOM 685 N N . GLU A 1 84 ? -2.154 3.698 -7.742 1.00 94.81 84 GLU A N 1
ATOM 686 C CA . GLU A 1 84 ? -2.314 5.144 -7.552 1.00 94.81 84 GLU A CA 1
ATOM 687 C C . GLU A 1 84 ? -3.684 5.621 -8.024 1.00 94.81 84 GLU A C 1
ATOM 689 O O . GLU A 1 84 ? -4.419 6.240 -7.257 1.00 94.81 84 GLU A O 1
ATOM 694 N N . LYS A 1 85 ? -4.064 5.244 -9.248 1.00 96.56 85 LYS A N 1
ATOM 695 C CA . LYS A 1 85 ? -5.365 5.578 -9.822 1.00 96.56 85 LYS A CA 1
ATOM 696 C C . LYS A 1 85 ? -6.522 4.985 -9.015 1.00 96.56 85 LYS A C 1
ATOM 698 O O . LYS A 1 85 ? -7.450 5.713 -8.687 1.00 96.56 85 LYS A O 1
ATOM 703 N N . ILE A 1 86 ? -6.451 3.702 -8.656 1.00 97.00 86 ILE A N 1
ATOM 704 C CA . ILE A 1 86 ? -7.519 3.020 -7.903 1.00 97.00 86 ILE A CA 1
ATOM 705 C C . ILE A 1 86 ? -7.734 3.683 -6.539 1.00 97.00 86 ILE A C 1
ATOM 707 O O . ILE A 1 86 ? -8.866 3.950 -6.144 1.00 97.00 86 ILE A O 1
ATOM 711 N N . VAL A 1 87 ? -6.651 3.956 -5.809 1.00 97.00 87 VAL A N 1
ATOM 712 C CA . VAL A 1 87 ? -6.743 4.569 -4.478 1.00 97.00 87 VAL A CA 1
ATOM 713 C C . VAL A 1 87 ? -7.231 6.010 -4.578 1.00 97.00 87 VAL A C 1
ATOM 715 O O . VAL A 1 87 ? -8.051 6.424 -3.762 1.00 97.00 87 VAL A O 1
ATOM 718 N N . PHE A 1 88 ? -6.779 6.755 -5.587 1.00 97.44 88 PHE A N 1
ATOM 719 C CA . PHE A 1 88 ? -7.277 8.100 -5.850 1.00 97.44 88 PHE A CA 1
ATOM 720 C C . PHE A 1 88 ? -8.784 8.095 -6.130 1.00 97.44 88 PHE A C 1
ATOM 722 O O . PHE A 1 88 ? -9.524 8.792 -5.445 1.00 97.44 88 PHE A O 1
ATOM 729 N N . GLU A 1 89 ? -9.254 7.257 -7.057 1.00 98.25 89 GLU A N 1
ATOM 730 C CA . GLU A 1 89 ? -10.679 7.134 -7.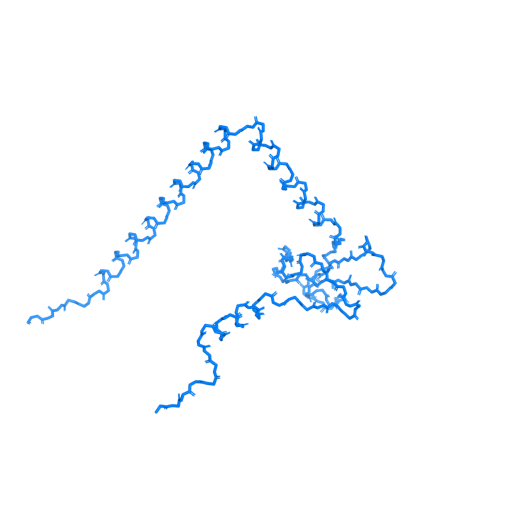391 1.00 98.25 89 GLU A CA 1
ATOM 731 C C . GLU A 1 89 ? -11.525 6.735 -6.177 1.00 98.25 89 GLU A C 1
ATOM 733 O O . GLU A 1 89 ? -12.585 7.316 -5.955 1.00 98.25 89 GLU A O 1
ATOM 738 N N . ALA A 1 90 ? -11.045 5.806 -5.347 1.00 97.81 90 ALA A N 1
ATOM 739 C CA . ALA A 1 90 ? -11.742 5.400 -4.130 1.00 97.81 90 ALA A CA 1
ATOM 740 C C . ALA A 1 90 ? -11.864 6.547 -3.111 1.00 97.81 90 ALA A C 1
ATOM 742 O O . ALA A 1 90 ? -12.937 6.762 -2.546 1.00 97.81 90 ALA A O 1
ATOM 743 N N . ILE A 1 91 ? -10.782 7.300 -2.879 1.00 97.56 91 ILE A N 1
ATOM 744 C CA . ILE A 1 91 ? -10.783 8.438 -1.947 1.00 97.56 91 ILE A CA 1
ATOM 745 C C . ILE A 1 91 ? -11.657 9.572 -2.484 1.00 97.56 91 ILE A C 1
ATOM 747 O O . ILE A 1 91 ? -12.461 10.129 -1.738 1.00 97.56 91 ILE A O 1
ATOM 751 N N . SER A 1 92 ? -11.529 9.904 -3.769 1.00 98.12 92 SER A N 1
ATOM 752 C CA . SER A 1 92 ? -12.346 10.928 -4.418 1.00 98.12 92 SER A CA 1
ATOM 753 C C . SER A 1 92 ? -13.825 10.555 -4.406 1.00 98.12 92 SER A C 1
ATOM 755 O O . SER A 1 92 ? -14.647 11.384 -4.029 1.00 98.12 92 SER A O 1
ATOM 757 N N . GLY A 1 93 ? -14.165 9.307 -4.734 1.00 97.94 93 GLY A N 1
ATOM 758 C CA . GLY A 1 93 ? -15.540 8.810 -4.696 1.00 97.94 93 GLY A CA 1
ATOM 759 C C . GLY A 1 93 ? -16.135 8.842 -3.290 1.00 97.94 93 GLY A C 1
ATOM 760 O O . GLY A 1 93 ? -17.266 9.289 -3.115 1.00 97.94 93 GLY A O 1
ATOM 761 N N . LEU A 1 94 ? -15.364 8.453 -2.268 1.00 96.69 94 LEU A N 1
ATOM 762 C CA . LEU A 1 94 ? -15.794 8.584 -0.876 1.00 96.69 94 LEU A CA 1
ATOM 763 C C . LEU A 1 94 ? -15.987 10.053 -0.481 1.00 96.69 94 LEU A C 1
ATOM 765 O O . LEU A 1 94 ? -16.978 10.384 0.163 1.00 96.69 94 LEU A O 1
ATOM 769 N N . SER A 1 95 ? -15.062 10.935 -0.863 1.00 97.81 95 SER A N 1
ATOM 770 C CA . SER A 1 95 ? -15.174 12.366 -0.572 1.00 97.81 95 SER A CA 1
ATOM 771 C C . SER A 1 95 ? -16.430 12.970 -1.198 1.00 97.81 95 SER A C 1
ATOM 773 O O . SER A 1 95 ? -17.132 13.725 -0.530 1.00 97.81 95 SER A O 1
ATOM 775 N N . GLU A 1 96 ? -16.735 12.610 -2.443 1.00 98.12 96 GLU A N 1
ATOM 776 C CA . GLU A 1 96 ? -17.938 13.068 -3.134 1.00 98.12 96 GLU A CA 1
ATOM 777 C C . GLU A 1 96 ? -19.206 12.511 -2.484 1.00 98.12 96 GLU A C 1
ATOM 779 O O . GLU A 1 96 ? -20.149 13.253 -2.215 1.00 98.12 96 GLU A O 1
ATOM 784 N N . PHE A 1 97 ? -19.206 11.222 -2.134 1.00 97.19 97 PHE A N 1
ATOM 785 C CA . PHE A 1 97 ? -20.313 10.605 -1.413 1.00 97.19 97 PHE A CA 1
ATOM 786 C C . PHE A 1 97 ? -20.615 11.338 -0.102 1.00 97.19 97 PHE A C 1
ATOM 788 O O . PHE A 1 97 ? -21.768 11.681 0.143 1.00 97.19 97 PHE A O 1
ATOM 795 N N . VAL A 1 98 ? -19.588 11.632 0.704 1.00 97.25 98 VAL A N 1
ATOM 796 C CA . VAL A 1 98 ? -19.739 12.363 1.972 1.00 97.25 98 VAL A CA 1
ATOM 797 C C . VAL A 1 98 ? -20.323 13.756 1.742 1.00 97.25 98 VAL A C 1
ATOM 799 O O . VAL A 1 98 ? -21.216 14.160 2.479 1.00 97.25 98 VAL A O 1
ATOM 802 N N . LYS A 1 99 ? -19.858 14.479 0.716 1.00 96.75 99 LYS A N 1
ATOM 803 C CA . LYS A 1 99 ? -20.362 15.825 0.401 1.00 96.75 99 LYS A CA 1
ATOM 804 C C . LYS A 1 99 ? -21.824 15.814 -0.037 1.00 96.75 99 LYS A C 1
ATOM 806 O O . LYS A 1 99 ? -22.591 16.667 0.391 1.00 96.75 99 LYS A O 1
ATOM 811 N N . CYS A 1 100 ? -22.207 14.875 -0.898 1.00 97.75 100 CYS A N 1
ATOM 812 C CA . CYS A 1 100 ? -23.559 14.826 -1.454 1.00 97.75 100 CYS A CA 1
ATOM 813 C C . CYS A 1 100 ? -24.575 14.139 -0.526 1.00 97.75 100 CYS A C 1
ATOM 815 O O . CYS A 1 100 ? -25.769 14.397 -0.641 1.00 97.75 100 CYS A O 1
ATOM 817 N N . HIS A 1 101 ? -24.122 13.259 0.372 1.00 97.19 101 HIS A N 1
ATOM 818 C CA . HIS A 1 101 ? -24.977 12.380 1.178 1.00 97.19 101 HIS A CA 1
ATOM 819 C C . HIS A 1 101 ? -24.538 12.357 2.650 1.00 97.19 101 HIS A C 1
ATOM 821 O O . HIS A 1 101 ? -24.453 11.294 3.268 1.00 97.19 101 HIS A O 1
ATOM 827 N N . GLU A 1 102 ? -24.253 13.528 3.225 1.00 96.44 102 GLU A N 1
ATOM 828 C CA . GLU A 1 102 ? -23.700 13.663 4.580 1.00 96.44 102 GLU A CA 1
ATOM 829 C C . GLU A 1 102 ? -24.519 12.908 5.639 1.00 96.44 102 GLU A C 1
ATOM 831 O O . GLU A 1 102 ? -23.967 12.139 6.425 1.00 96.44 102 GLU A O 1
ATOM 836 N N . THR A 1 103 ? -25.845 13.058 5.635 1.00 97.62 103 THR A N 1
ATOM 837 C CA . THR A 1 103 ? -26.730 12.409 6.617 1.00 97.62 103 THR A CA 1
ATOM 838 C C . THR A 1 103 ? -26.697 10.885 6.520 1.00 97.62 103 THR A C 1
ATOM 840 O O . THR A 1 103 ? -26.655 10.201 7.543 1.00 97.62 103 THR A O 1
ATOM 843 N N . VAL A 1 104 ? -26.654 10.344 5.299 1.00 96.94 104 VAL A N 1
ATOM 844 C CA . VAL A 1 104 ? -26.522 8.901 5.054 1.00 96.94 104 VAL A CA 1
ATOM 845 C C . VAL A 1 104 ? -25.165 8.412 5.545 1.00 96.94 104 VAL A C 1
ATOM 847 O O . VAL A 1 104 ? -25.086 7.398 6.236 1.00 96.94 104 VAL A O 1
ATOM 850 N N . PHE A 1 105 ? -24.094 9.150 5.248 1.00 96.62 105 PHE A N 1
ATOM 851 C CA . PHE A 1 105 ? -22.760 8.817 5.730 1.00 96.62 105 PHE A CA 1
ATOM 852 C C . PHE A 1 105 ? -22.689 8.808 7.265 1.00 96.62 105 PHE A C 1
ATOM 854 O O . PHE A 1 105 ? -22.156 7.859 7.840 1.00 96.62 105 PHE A O 1
ATOM 861 N N . LEU A 1 106 ? -23.261 9.813 7.936 1.00 96.94 106 LEU A N 1
ATOM 862 C CA . LEU A 1 106 ? -23.319 9.882 9.400 1.00 96.94 106 LEU A CA 1
ATOM 863 C C . LEU A 1 106 ? -24.102 8.711 9.998 1.00 96.94 106 LEU A C 1
ATOM 865 O O . LEU A 1 106 ? -23.652 8.116 10.978 1.00 96.94 106 LEU A O 1
ATOM 869 N N . TYR A 1 107 ? -25.229 8.340 9.388 1.00 97.50 107 TYR A N 1
ATOM 870 C CA . TYR A 1 107 ? -25.997 7.164 9.792 1.00 97.50 107 TYR A CA 1
ATOM 871 C C . TYR A 1 107 ? -25.162 5.878 9.678 1.00 97.50 107 TYR A C 1
ATOM 873 O O . TYR A 1 107 ? -25.004 5.152 10.661 1.00 97.50 107 TYR A O 1
ATOM 881 N N . MET A 1 108 ? -24.541 5.637 8.518 1.00 96.44 108 MET A N 1
ATOM 882 C CA . MET A 1 108 ? -23.676 4.471 8.298 1.00 96.44 108 MET A CA 1
ATOM 883 C C . MET A 1 108 ? -22.484 4.442 9.266 1.00 96.44 108 MET A C 1
ATOM 885 O O . MET A 1 108 ? -22.081 3.379 9.748 1.00 96.44 108 MET A O 1
ATOM 889 N N . LEU A 1 109 ? -21.899 5.607 9.565 1.00 95.94 109 LEU A N 1
ATOM 890 C CA . LEU A 1 109 ? -20.796 5.733 10.513 1.00 95.94 109 LEU A CA 1
ATOM 891 C C . LEU A 1 109 ? -21.244 5.399 11.941 1.00 95.94 109 LEU A C 1
ATOM 893 O O . LEU A 1 109 ? -20.523 4.690 12.651 1.00 95.94 109 LEU A O 1
ATOM 897 N N . ALA A 1 110 ? -22.424 5.865 12.354 1.00 96.88 110 ALA A N 1
ATOM 898 C CA . ALA A 1 110 ? -23.011 5.545 13.650 1.00 96.88 110 ALA A CA 1
ATOM 899 C C . ALA A 1 110 ? -23.288 4.040 13.780 1.00 96.88 110 ALA A C 1
ATOM 901 O O . ALA A 1 110 ? -22.847 3.422 14.751 1.00 96.88 110 ALA A O 1
ATOM 902 N N . GLU A 1 111 ? -23.919 3.421 12.777 1.00 97.06 111 GLU A N 1
ATOM 903 C CA . GLU A 1 111 ? -24.150 1.971 12.752 1.00 97.06 111 GLU A CA 1
ATOM 904 C C . GLU A 1 111 ? -22.845 1.178 12.857 1.00 97.06 111 GLU A C 1
ATOM 906 O O . GLU A 1 111 ? -22.716 0.286 13.701 1.00 97.06 111 GLU A O 1
ATOM 911 N N . LYS A 1 112 ? -21.836 1.531 12.049 1.00 95.50 112 LYS A N 1
ATOM 912 C CA . LYS A 1 112 ? -20.528 0.868 12.076 1.00 95.50 112 LYS A CA 1
ATOM 913 C C . LYS A 1 112 ? -19.850 1.012 13.438 1.00 95.50 112 LYS A C 1
ATOM 915 O O . LYS A 1 112 ? -19.299 0.038 13.950 1.00 95.50 112 LYS A O 1
ATOM 920 N N . THR A 1 113 ? -19.888 2.205 14.026 1.00 96.00 113 THR A N 1
ATOM 921 C CA . THR A 1 113 ? -19.278 2.485 15.334 1.00 96.00 113 THR A CA 1
ATOM 922 C C . THR A 1 113 ? -19.959 1.681 16.436 1.00 96.00 113 THR A C 1
ATOM 924 O O . THR A 1 113 ? -19.278 1.041 17.238 1.00 96.00 113 THR A O 1
ATOM 927 N N . ASN A 1 114 ? -21.292 1.629 16.431 1.00 96.69 114 ASN A N 1
ATOM 928 C CA . ASN A 1 114 ? -22.067 0.826 17.373 1.00 96.69 114 ASN A CA 1
ATOM 929 C C . ASN A 1 114 ? -21.752 -0.668 17.234 1.00 96.69 114 ASN A C 1
ATOM 931 O O . ASN A 1 114 ? -21.489 -1.333 18.235 1.00 96.69 114 ASN A O 1
ATOM 935 N N . ALA A 1 115 ? -21.684 -1.186 16.005 1.00 96.19 115 ALA A N 1
ATOM 936 C CA . ALA A 1 115 ? -21.329 -2.580 15.754 1.00 96.19 115 ALA A CA 1
ATOM 937 C C . ALA A 1 115 ? -19.902 -2.920 16.224 1.00 96.19 115 ALA A C 1
ATOM 939 O O . ALA A 1 115 ? -19.678 -3.990 16.796 1.00 96.19 115 ALA A O 1
ATOM 940 N N . MET A 1 116 ? -18.926 -2.025 16.017 1.00 95.69 116 MET A N 1
ATOM 941 C CA . MET A 1 116 ? -17.566 -2.220 16.539 1.00 95.69 116 MET A CA 1
ATOM 942 C C . MET A 1 116 ? -17.544 -2.211 18.068 1.00 95.69 116 MET A C 1
ATOM 944 O O . MET A 1 116 ? -16.948 -3.105 18.667 1.00 95.69 116 MET A O 1
ATOM 948 N N . ARG A 1 117 ? -18.256 -1.269 18.697 1.00 95.50 117 ARG A N 1
ATOM 949 C CA . ARG A 1 117 ? -18.358 -1.166 20.158 1.00 95.50 117 ARG A CA 1
ATOM 950 C C . ARG A 1 117 ? -18.983 -2.415 20.779 1.00 95.50 117 ARG A C 1
ATOM 952 O O . ARG A 1 117 ? -18.476 -2.918 21.774 1.00 95.50 117 ARG A O 1
ATOM 959 N N . GLN A 1 118 ? -20.040 -2.953 20.172 1.00 96.12 118 GLN A N 1
ATOM 960 C CA . GLN A 1 118 ? -20.676 -4.198 20.617 1.00 96.12 118 GLN A CA 1
ATOM 961 C C . GLN A 1 118 ? -19.730 -5.401 20.511 1.00 96.12 118 GLN A C 1
ATOM 963 O O . GLN A 1 118 ? -19.645 -6.207 21.437 1.00 96.12 118 GLN A O 1
ATOM 968 N N . LYS A 1 119 ? -18.985 -5.523 19.402 1.00 95.88 119 LYS A N 1
ATOM 969 C CA . LYS A 1 119 ? -17.984 -6.590 19.236 1.00 95.88 119 LYS A CA 1
ATOM 970 C C . LYS A 1 119 ? -16.873 -6.498 20.278 1.00 95.88 119 LYS A C 1
ATOM 972 O O . LYS A 1 119 ? -16.461 -7.521 20.818 1.00 95.88 119 LYS A O 1
ATOM 977 N N . GLU A 1 120 ? -16.393 -5.290 20.555 1.00 95.44 120 GLU A N 1
ATOM 978 C CA . GLU A 1 120 ? -15.357 -5.064 21.559 1.00 95.44 120 GLU A CA 1
ATOM 979 C C . GLU A 1 120 ? -15.853 -5.368 22.974 1.00 95.44 120 GLU A C 1
ATOM 981 O O . GLU A 1 120 ? -15.161 -6.070 23.709 1.00 95.44 120 GLU A O 1
ATOM 986 N N . HIS A 1 121 ? -17.068 -4.931 23.319 1.00 96.00 121 HIS A N 1
ATOM 987 C CA . HIS A 1 121 ? -17.707 -5.258 24.593 1.00 96.00 121 HIS A CA 1
ATOM 988 C C . HIS A 1 121 ? -17.776 -6.770 24.806 1.00 96.00 121 HIS A C 1
ATOM 990 O O . HIS A 1 121 ? -17.263 -7.277 25.797 1.00 96.00 121 HIS A O 1
ATOM 996 N N . LYS A 1 122 ? -18.291 -7.504 23.812 1.00 96.44 122 LYS A N 1
ATOM 997 C CA . LYS A 1 122 ? -18.384 -8.965 23.869 1.00 96.44 122 LYS A CA 1
ATOM 998 C C . LYS A 1 122 ? -17.018 -9.636 24.042 1.00 96.44 122 LYS A C 1
ATOM 1000 O O . LYS A 1 122 ? -16.893 -10.600 24.791 1.00 96.44 122 LYS A O 1
ATOM 1005 N N . ARG A 1 123 ? -15.978 -9.135 23.364 1.00 96.62 123 ARG A N 1
ATOM 1006 C CA . ARG A 1 123 ? -14.604 -9.645 23.517 1.00 96.62 123 ARG A CA 1
ATOM 1007 C C . ARG A 1 123 ? -14.071 -9.407 24.933 1.00 96.62 123 ARG A C 1
ATOM 1009 O O . ARG A 1 123 ? -13.412 -10.282 25.491 1.00 96.62 123 ARG A O 1
ATOM 1016 N N . LEU A 1 124 ? -14.324 -8.228 25.499 1.00 96.12 124 LEU A N 1
ATOM 1017 C CA . LEU A 1 124 ? -13.908 -7.888 26.860 1.00 96.12 124 LEU A CA 1
ATOM 1018 C C . LEU A 1 124 ? -14.644 -8.737 27.895 1.00 96.12 124 LEU A C 1
ATOM 1020 O O . LEU A 1 124 ? -13.989 -9.288 28.771 1.00 96.12 124 LEU A O 1
ATOM 1024 N N . GLU A 1 125 ? -15.957 -8.920 27.755 1.00 95.94 125 GLU A N 1
ATOM 1025 C CA . GLU A 1 125 ? -16.748 -9.808 28.618 1.00 95.94 125 GLU A CA 1
ATOM 1026 C C . GLU A 1 125 ? -16.179 -11.232 28.633 1.00 95.94 125 GLU A C 1
ATOM 1028 O O . GLU A 1 125 ? -15.934 -11.779 29.704 1.00 95.94 125 GLU A O 1
ATOM 1033 N N . GLN A 1 126 ? -15.870 -11.797 27.461 1.00 95.44 126 GLN A N 1
ATOM 1034 C CA . GLN A 1 126 ? -15.246 -13.124 27.352 1.00 95.44 126 GLN A CA 1
ATOM 1035 C C . GLN A 1 126 ? -13.867 -13.184 28.019 1.00 95.44 126 GLN A C 1
ATOM 1037 O O . GLN A 1 126 ? -13.521 -14.181 28.648 1.00 95.44 126 GLN A O 1
ATOM 1042 N N . THR A 1 127 ? -13.081 -12.113 27.895 1.00 95.19 127 THR A N 1
ATOM 1043 C CA . THR A 1 127 ? -11.744 -12.021 28.498 1.00 95.19 127 THR A CA 1
ATOM 1044 C C . THR A 1 127 ? -11.836 -11.951 30.023 1.00 95.19 127 THR A C 1
ATOM 1046 O O . THR A 1 127 ? -11.077 -12.625 30.716 1.00 95.19 127 THR A O 1
ATOM 1049 N N . VAL A 1 128 ? -12.781 -11.168 30.554 1.00 95.69 128 VAL A N 1
ATOM 1050 C CA . VAL A 1 128 ? -13.048 -11.068 31.996 1.00 95.69 128 VAL A CA 1
ATOM 1051 C C . VAL A 1 128 ? -13.542 -12.405 32.539 1.00 95.69 128 VAL A C 1
ATOM 1053 O O . VAL A 1 128 ? -13.034 -12.861 33.559 1.00 95.69 128 VAL A O 1
ATOM 1056 N N . GLU A 1 129 ? -14.476 -13.060 31.851 1.00 94.19 129 GLU A N 1
ATOM 1057 C CA . GLU A 1 129 ? -14.993 -14.368 32.259 1.00 94.19 129 GLU A CA 1
ATOM 1058 C C . GLU A 1 129 ? -13.884 -15.430 32.288 1.00 94.19 129 GLU A C 1
ATOM 1060 O O . GLU A 1 129 ? -13.780 -16.198 33.246 1.00 94.19 129 GLU A O 1
ATOM 1065 N N . GLN A 1 130 ? -13.019 -15.459 31.272 1.00 92.88 130 GLN A N 1
ATOM 1066 C CA . GLN A 1 130 ? -11.872 -16.363 31.247 1.00 92.88 130 GLN A CA 1
ATOM 1067 C C . GLN A 1 130 ? -10.905 -16.077 32.405 1.00 92.88 130 GLN A C 1
ATOM 1069 O O . GLN A 1 130 ? -10.553 -16.998 33.140 1.00 92.88 130 GLN A O 1
ATOM 1074 N N . ALA A 1 131 ? -10.536 -14.812 32.621 1.00 90.81 131 ALA A N 1
ATOM 1075 C CA . ALA A 1 131 ? -9.649 -14.426 33.716 1.00 90.81 131 ALA A CA 1
ATOM 1076 C C . ALA A 1 131 ? -10.236 -14.790 35.091 1.00 90.81 131 ALA A C 1
ATOM 1078 O O . ALA A 1 131 ? -9.517 -15.276 35.957 1.00 90.81 131 ALA A O 1
ATOM 1079 N N . GLN A 1 132 ? -11.549 -14.621 35.284 1.00 90.69 132 GLN A N 1
ATOM 1080 C CA . GLN A 1 132 ? -12.241 -15.010 36.517 1.00 90.69 132 GLN A CA 1
ATOM 1081 C C . GLN A 1 132 ? -12.209 -16.523 36.768 1.00 90.69 132 GLN A C 1
ATOM 1083 O O . GLN A 1 132 ? -12.108 -16.943 37.919 1.00 90.69 132 GLN A O 1
ATOM 1088 N N . ARG A 1 133 ? -12.269 -17.350 35.715 1.00 86.94 133 ARG A N 1
ATOM 1089 C CA . ARG A 1 133 ? -12.143 -18.815 35.828 1.00 86.94 133 ARG A CA 1
ATOM 1090 C C . ARG A 1 133 ? -10.723 -19.263 36.183 1.00 86.94 133 ARG A C 1
ATOM 1092 O O . ARG A 1 133 ? -10.565 -20.308 36.805 1.00 86.94 133 ARG A O 1
ATOM 1099 N N . GLU A 1 134 ? -9.715 -18.491 35.785 1.00 86.81 134 GLU A N 1
ATOM 1100 C CA . GLU A 1 134 ? -8.292 -18.773 36.021 1.00 86.81 134 GLU A CA 1
ATOM 1101 C C . GLU A 1 134 ? -7.788 -18.258 37.387 1.00 86.81 134 GLU A C 1
ATOM 1103 O O . GLU A 1 134 ? -6.661 -18.567 37.780 1.00 86.81 134 GLU A O 1
ATOM 1108 N N . LEU A 1 135 ? -8.606 -17.514 38.148 1.00 79.56 135 LEU A N 1
ATOM 1109 C CA . LEU A 1 135 ? -8.240 -17.060 39.493 1.00 79.56 135 LEU A CA 1
ATOM 1110 C C . LEU A 1 135 ? -8.119 -18.255 40.465 1.00 79.56 135 LEU A C 1
ATOM 1112 O O . LEU A 1 135 ? -9.069 -19.033 40.608 1.00 79.56 135 LEU A O 1
ATOM 1116 N N . PRO A 1 136 ? -6.992 -18.397 41.192 1.00 72.81 136 PRO A N 1
ATOM 1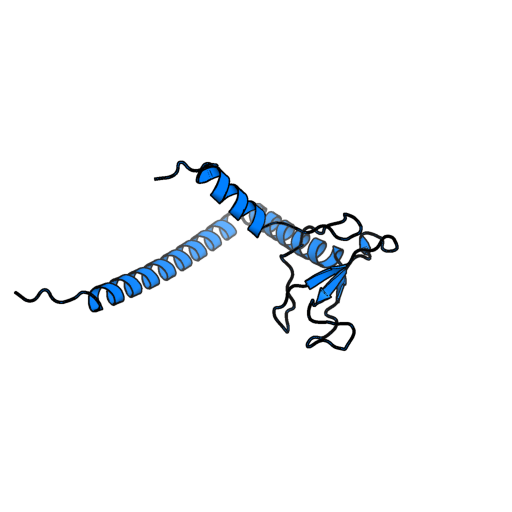117 C CA . PRO A 1 136 ? -6.863 -19.420 42.218 1.00 72.81 136 PRO A CA 1
ATOM 1118 C C . PRO A 1 136 ? -7.872 -19.159 43.338 1.00 72.81 136 PRO A C 1
ATOM 1120 O O . PRO A 1 136 ? -7.934 -18.060 43.891 1.00 72.81 136 PRO A O 1
ATOM 1123 N N . LYS A 1 137 ? -8.654 -20.181 43.704 1.00 64.88 137 LYS A N 1
ATOM 1124 C CA . LYS A 1 137 ? -9.492 -20.125 44.906 1.00 64.88 137 LYS A CA 1
ATOM 1125 C C . LYS A 1 137 ? -8.556 -19.991 46.104 1.00 64.88 137 LYS A C 1
ATOM 1127 O O . LYS A 1 137 ? -7.761 -20.894 46.346 1.00 64.88 137 LYS A O 1
ATOM 1132 N N . SER A 1 138 ? -8.629 -18.875 46.826 1.00 58.28 138 SER A N 1
ATOM 1133 C CA . SER A 1 138 ? -7.885 -18.696 48.070 1.00 58.28 138 SER A CA 1
ATOM 1134 C C . SER A 1 138 ? -8.294 -19.797 49.049 1.00 58.28 138 SER A C 1
ATOM 1136 O O . SER A 1 138 ? -9.422 -19.797 49.546 1.00 58.28 138 SER A O 1
ATOM 1138 N N . THR A 1 139 ? -7.404 -20.757 49.279 1.00 51.16 139 THR A N 1
ATOM 1139 C CA . THR A 1 139 ? -7.501 -21.726 50.371 1.00 51.16 139 THR A CA 1
ATOM 1140 C C . THR A 1 139 ? -7.444 -20.949 51.682 1.00 51.16 139 THR A C 1
ATOM 1142 O O . THR A 1 139 ? -6.438 -20.293 51.957 1.00 51.16 139 THR A O 1
ATOM 1145 N N . GLY A 1 140 ? -8.556 -20.961 52.417 1.00 46.56 140 GLY A N 1
ATOM 1146 C CA . GLY A 1 140 ? -8.605 -20.559 53.823 1.00 46.56 140 GLY A CA 1
ATOM 1147 C C . GLY A 1 140 ? -8.018 -21.627 54.731 1.00 46.56 140 GLY A C 1
ATOM 1148 O O . GLY A 1 140 ? -7.935 -22.795 54.282 1.00 46.56 140 GLY A O 1
#